Protein AF-A0A2V8MPN5-F1 (afdb_monomer)

Solvent-accessible surface area (backbone atoms only — not comparable to full-atom values): 9795 Å² total; per-residue (Å²): 132,85,78,82,78,69,76,71,71,54,70,40,72,32,24,24,28,22,37,39,42,62,66,44,91,77,50,54,76,68,56,42,52,50,52,50,50,52,50,52,53,50,52,63,68,27,65,47,48,48,51,28,51,75,70,72,29,54,46,84,43,77,69,89,56,40,35,35,42,39,30,62,73,53,79,59,45,43,53,54,34,51,50,50,45,52,50,52,34,69,78,48,79,80,64,48,38,22,24,5,30,22,64,25,52,28,27,64,39,66,45,100,83,70,42,88,41,77,49,48,64,17,57,58,47,6,44,55,37,19,70,78,44,53,67,63,29,37,25,40,32,48,72,47,49,58,58,56,56,70,77,44,95,70,89,80,91,81,93,67,89,87,72,91,90,75,66,70,51,82,52,98,118

Secondary structure (DSSP, 8-state):
----------EEEEEEEEEEETTGGGS-HHHHHHHHHHHHHHHHTSHHHHHHHHHT-EEEEE-SSEEEEEESS-SSHHHHHHHHHHHHHHHS----EEEEEEEEEEEEEE-TTS-EEEESHHHHHHHHHHHT--TT-EEEEHHHHHHHHHHS-----------SS--EEEE--

pLDDT: mean 81.76, std 22.04, range [24.73, 98.25]

Sequence (173 aa):
MPDEQKTQLRLEIAHVLFMDIVGYSKLLIDEQSEALQELNEIVRKTDAVRAAEAAGQLIFLPTGDGMALVFTGSVEEPVDCALQISHKLRAQPSLPVRMGIHSGPVHHVADVNQRENIAGAGINIAQRVMDCGDAGHILLSKRVADSHNTAAGSATCMSSAISKSNTVWWFPW

Foldseek 3Di:
DDDPPPVPFPKAKKKKKWKFFPPLVVDDPVLNVVQVVVQVVQLCPQPLNVVQVVVVQWDWADDSGTIMIIGRPDNCSSVSSLVSSLVVCVVPVPTQMFIFIFIDIKTWDQPPVRDTDIDDPRHVVRVVQRVVDGGSAYEYEPVSVVVVVVVDPDDDDDPDDDDPDDHYDYDHD

Nearest PDB structures (foldseek):
  6aoa-assembly1_A-2  TM=7.863E-01  e=1.572E-07  Blastocladiella emersonii
  5d15-assembly1_B  TM=8.176E-01  e=9.738E-07  Mycobacterium avium subsp. avium 10-9275
  1ab8-assembly1_B  TM=7.101E-01  e=1.302E-07  Rattus norvegicus
  3maa-assembly1_B  TM=7.120E-01  e=1.302E-07  Rattus norvegicus
  1ab8-assembly1_A  TM=6.965E-01  e=6.677E-07  Rattus norvegicus

Radius of gyration: 17.22 Å; Cα contacts (8 Å, |Δi|>4): 289; chains: 1; bounding box: 43×55×40 Å

Mean predicted aligned error: 8.94 Å

Structure (mmCIF, N/CA/C/O backbone):
data_AF-A0A2V8MPN5-F1
#
_entry.id   AF-A0A2V8MPN5-F1
#
loop_
_atom_site.group_PDB
_atom_site.id
_atom_site.type_symbol
_atom_site.label_atom_id
_atom_site.label_alt_id
_atom_site.label_comp_id
_atom_site.label_asym_id
_atom_site.label_entity_id
_atom_site.label_seq_id
_atom_site.pdbx_PDB_ins_code
_atom_site.Cartn_x
_atom_site.Cartn_y
_atom_site.Cartn_z
_atom_site.occupancy
_atom_site.B_iso_or_equiv
_atom_site.auth_seq_id
_atom_site.auth_comp_id
_atom_site.auth_asym_id
_atom_site.auth_atom_id
_atom_site.pdbx_PDB_model_num
ATOM 1 N N . MET A 1 1 ? 23.384 34.966 -19.022 1.00 37.44 1 MET A N 1
ATOM 2 C CA . MET A 1 1 ? 21.959 34.594 -18.944 1.00 37.44 1 MET A CA 1
ATOM 3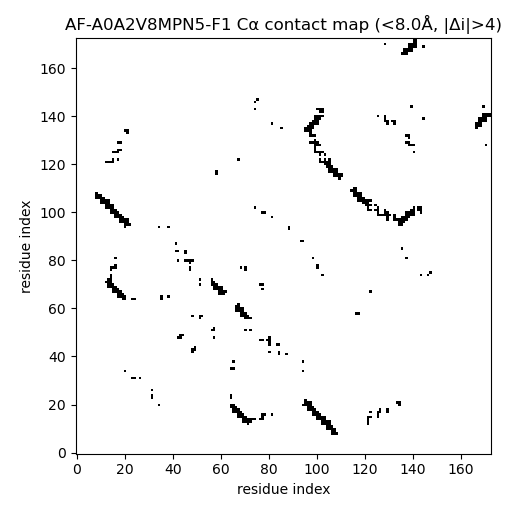 C C . MET A 1 1 ? 21.913 33.224 -18.295 1.00 37.44 1 MET A C 1
ATOM 5 O O . MET A 1 1 ? 22.520 32.332 -18.877 1.00 37.44 1 MET A O 1
ATOM 9 N N . PRO A 1 2 ? 21.373 33.056 -17.078 1.00 42.00 2 PRO A N 1
ATOM 10 C CA . PRO A 1 2 ? 21.281 31.735 -16.486 1.00 42.00 2 PRO A CA 1
ATOM 11 C C . PRO A 1 2 ? 20.130 30.985 -17.151 1.00 42.00 2 PRO A C 1
ATOM 13 O O . PRO A 1 2 ? 19.019 31.496 -17.258 1.00 42.00 2 PRO A O 1
ATOM 16 N N . ASP A 1 3 ? 20.478 29.811 -17.653 1.00 42.94 3 ASP A N 1
ATOM 17 C CA . ASP A 1 3 ? 19.615 28.821 -18.272 1.00 42.94 3 ASP A CA 1
ATOM 18 C C . ASP A 1 3 ? 18.503 28.445 -17.280 1.00 42.94 3 ASP A C 1
ATOM 20 O O . ASP A 1 3 ? 18.780 27.978 -16.171 1.00 42.94 3 ASP A O 1
ATOM 24 N N . GLU A 1 4 ? 17.248 28.709 -17.643 1.00 44.31 4 GLU A N 1
ATOM 25 C CA . GLU A 1 4 ? 16.082 28.205 -16.925 1.00 44.31 4 GLU A CA 1
ATOM 26 C C . GLU A 1 4 ? 16.116 26.677 -17.015 1.00 44.31 4 GLU A C 1
ATOM 28 O O . GLU A 1 4 ? 15.629 26.076 -17.974 1.00 44.31 4 GLU A O 1
ATOM 33 N N . GLN A 1 5 ? 16.709 26.031 -16.012 1.00 43.47 5 GLN A N 1
ATOM 34 C CA . GLN A 1 5 ? 16.566 24.600 -15.794 1.00 43.47 5 GLN A CA 1
ATOM 35 C C . GLN A 1 5 ? 15.092 24.316 -15.492 1.00 43.47 5 GLN A C 1
ATOM 37 O O . GLN A 1 5 ? 14.666 24.226 -14.343 1.00 43.47 5 GLN A O 1
ATOM 42 N N . LYS A 1 6 ? 14.290 24.163 -16.549 1.00 44.06 6 LYS A N 1
ATOM 43 C CA . LYS A 1 6 ? 13.091 23.333 -16.517 1.00 44.06 6 LYS A CA 1
ATOM 44 C C . LYS A 1 6 ? 13.554 21.987 -15.982 1.00 44.06 6 LYS A C 1
ATOM 46 O O . LYS A 1 6 ? 14.175 21.229 -16.725 1.00 44.06 6 LYS A O 1
ATOM 51 N N . THR A 1 7 ? 13.273 21.702 -14.714 1.00 48.78 7 THR A N 1
ATOM 52 C CA . THR A 1 7 ? 13.268 20.338 -14.190 1.00 48.78 7 THR A CA 1
ATOM 53 C C . THR A 1 7 ? 12.410 19.539 -15.159 1.00 48.78 7 THR A C 1
ATOM 55 O O . THR A 1 7 ? 11.188 19.688 -15.182 1.00 48.78 7 THR A O 1
ATOM 58 N N . GLN A 1 8 ? 13.047 18.815 -16.080 1.00 50.66 8 GLN A N 1
ATOM 59 C CA . GLN A 1 8 ? 12.342 17.985 -17.040 1.00 50.66 8 GLN A CA 1
ATOM 60 C C . GLN A 1 8 ? 11.530 17.015 -16.195 1.00 50.66 8 GLN A C 1
ATOM 62 O O . GLN A 1 8 ? 12.107 16.239 -15.438 1.00 50.66 8 GLN A O 1
ATOM 67 N N . LEU A 1 9 ? 10.203 17.131 -16.260 1.00 59.41 9 LEU A N 1
ATOM 68 C CA . LEU A 1 9 ? 9.275 16.221 -15.603 1.00 59.41 9 LEU A CA 1
ATOM 69 C C . LEU A 1 9 ? 9.626 14.813 -16.083 1.00 59.41 9 LEU A C 1
ATOM 71 O O . LEU A 1 9 ? 9.266 14.423 -17.196 1.00 59.41 9 LEU A O 1
ATOM 75 N N . ARG A 1 10 ? 10.405 14.086 -15.282 1.00 66.44 10 ARG A N 1
ATOM 76 C CA . ARG A 1 10 ? 10.839 12.733 -15.600 1.00 66.44 10 ARG A CA 1
ATOM 77 C C . ARG A 1 10 ? 9.646 11.829 -15.343 1.00 66.44 10 ARG A C 1
ATOM 79 O O . ARG A 1 10 ? 9.400 11.414 -14.216 1.00 66.44 10 ARG A O 1
ATOM 86 N N . LEU A 1 11 ? 8.839 11.671 -16.388 1.00 76.19 11 LEU A N 1
ATOM 87 C CA . LEU A 1 11 ? 7.665 10.815 -16.398 1.00 76.19 11 LEU A CA 1
ATOM 88 C C . LEU A 1 11 ? 8.123 9.362 -16.454 1.00 76.19 11 LEU A C 1
ATOM 90 O O . LEU A 1 11 ? 8.753 8.945 -17.424 1.00 76.19 11 LEU A O 1
ATOM 94 N N . GLU A 1 12 ? 7.771 8.600 -15.431 1.00 88.88 12 GLU A N 1
ATOM 95 C CA . GLU A 1 12 ? 8.074 7.178 -15.320 1.00 88.88 12 GLU A CA 1
ATOM 96 C C . GLU A 1 12 ? 6.797 6.404 -15.004 1.00 88.88 12 GLU A C 1
ATOM 98 O O . GLU A 1 12 ? 5.814 6.961 -14.514 1.00 88.88 12 GLU A O 1
ATOM 103 N N . ILE A 1 13 ? 6.772 5.114 -15.330 1.00 92.81 13 ILE A N 1
ATOM 104 C CA . ILE A 1 13 ? 5.706 4.232 -14.858 1.00 92.81 13 ILE A CA 1
ATOM 105 C C . ILE A 1 13 ? 6.132 3.704 -13.496 1.00 92.81 13 ILE A C 1
ATOM 107 O O . ILE A 1 13 ? 7.213 3.140 -13.378 1.00 92.81 13 ILE A O 1
ATOM 111 N N . ALA A 1 14 ? 5.267 3.861 -12.500 1.00 94.94 14 ALA A N 1
ATOM 112 C CA . ALA A 1 14 ? 5.448 3.258 -11.188 1.00 94.94 14 ALA A CA 1
ATOM 113 C C . ALA A 1 14 ? 4.227 2.422 -10.806 1.00 94.94 14 ALA A C 1
ATOM 115 O O . ALA A 1 14 ? 3.130 2.576 -11.364 1.00 94.94 14 ALA A O 1
ATOM 116 N N . HIS A 1 15 ? 4.434 1.547 -9.832 1.00 96.62 15 HIS A N 1
ATOM 117 C CA . HIS A 1 15 ? 3.454 0.607 -9.325 1.00 96.62 15 HIS A CA 1
ATOM 118 C C . HIS A 1 15 ? 3.098 1.013 -7.896 1.00 96.62 15 HIS A C 1
ATOM 120 O O . HIS A 1 15 ? 3.927 0.983 -6.993 1.00 96.62 15 HIS A O 1
ATOM 126 N N . VAL A 1 16 ? 1.869 1.481 -7.708 1.00 97.31 16 VAL A N 1
ATOM 127 C CA . VAL A 1 16 ? 1.428 2.121 -6.471 1.00 97.31 16 VAL A CA 1
ATOM 128 C C . VAL A 1 16 ? 0.496 1.180 -5.725 1.00 97.31 16 VAL A C 1
ATOM 130 O O . VAL A 1 16 ? -0.540 0.791 -6.266 1.00 97.31 16 VAL A O 1
ATOM 133 N N . LEU A 1 17 ? 0.845 0.862 -4.480 1.00 98.25 17 LEU A N 1
ATOM 134 C CA . LEU A 1 17 ? -0.057 0.288 -3.486 1.00 98.25 17 LEU A CA 1
ATOM 135 C C . LEU A 1 17 ? -0.497 1.408 -2.544 1.00 98.25 17 LEU A C 1
ATOM 137 O O . LEU A 1 17 ? 0.314 1.954 -1.803 1.00 98.25 17 LEU A O 1
ATOM 141 N N . PHE A 1 18 ? -1.778 1.748 -2.570 1.00 98.00 18 PHE A N 1
ATOM 142 C CA . PHE A 1 18 ? -2.386 2.711 -1.662 1.00 98.00 18 PHE A CA 1
ATOM 143 C C . PHE A 1 18 ? -3.149 1.968 -0.568 1.00 98.00 18 PHE A C 1
ATOM 145 O O . PHE A 1 18 ? -3.861 1.008 -0.871 1.00 98.00 18 PHE A O 1
ATOM 152 N N . MET A 1 19 ? -3.019 2.397 0.686 1.00 97.44 19 MET A N 1
ATOM 153 C CA . MET A 1 19 ? -3.722 1.787 1.813 1.00 97.44 19 MET A CA 1
ATOM 154 C C . MET A 1 19 ? -4.153 2.817 2.854 1.00 97.44 19 MET A C 1
ATOM 156 O O . MET A 1 19 ? -3.423 3.775 3.108 1.00 97.44 19 MET A O 1
ATOM 160 N N . ASP A 1 20 ? -5.301 2.579 3.484 1.00 96.00 20 ASP A N 1
ATOM 161 C CA . ASP A 1 20 ? -5.772 3.335 4.648 1.00 96.00 20 ASP A CA 1
ATOM 162 C C . ASP A 1 20 ? -6.388 2.422 5.715 1.00 96.00 20 ASP A C 1
ATOM 164 O O . ASP A 1 20 ? -6.686 1.244 5.469 1.00 96.00 20 ASP A O 1
ATOM 168 N N . ILE A 1 21 ? -6.559 2.983 6.912 1.00 96.94 21 ILE A N 1
ATOM 169 C CA . ILE A 1 21 ? -7.289 2.362 8.013 1.00 96.94 21 ILE A CA 1
ATOM 170 C C . ILE A 1 21 ? -8.755 2.814 7.955 1.00 96.94 21 ILE A C 1
ATOM 172 O O . ILE A 1 21 ? -9.095 3.977 8.185 1.00 96.94 21 ILE A O 1
ATOM 176 N N . VAL A 1 22 ? -9.666 1.869 7.733 1.00 95.50 22 VAL A N 1
ATOM 177 C CA . VAL A 1 22 ? -11.102 2.147 7.673 1.00 95.50 22 VAL A CA 1
ATOM 178 C C . VAL A 1 22 ? -11.614 2.602 9.037 1.00 95.50 22 VAL A C 1
ATOM 180 O O . VAL A 1 22 ? -11.504 1.901 10.039 1.00 95.50 22 VAL A O 1
ATOM 183 N N . GLY A 1 23 ? -12.250 3.774 9.065 1.00 94.19 23 GLY A N 1
ATOM 184 C CA . GLY A 1 23 ? -12.810 4.340 10.293 1.00 94.19 23 GLY A CA 1
ATOM 185 C C . GLY A 1 23 ? -11.782 5.015 11.203 1.00 94.19 23 GLY A C 1
ATOM 186 O O . GLY A 1 23 ? -12.146 5.365 12.323 1.00 94.19 23 GLY A O 1
ATOM 187 N N . TYR A 1 24 ? -10.558 5.255 10.720 1.00 94.38 24 TYR A N 1
ATOM 188 C CA . TYR A 1 24 ? -9.478 5.919 11.456 1.00 94.38 24 TYR A CA 1
ATOM 189 C C . TYR A 1 24 ? -9.915 7.195 12.189 1.00 94.38 24 TYR A C 1
ATOM 191 O O . TYR A 1 24 ? -9.662 7.361 13.377 1.00 94.38 24 TYR A O 1
ATOM 199 N N . SER A 1 25 ? -10.661 8.072 11.513 1.00 92.94 25 SER A N 1
ATOM 200 C CA . SER A 1 25 ? -11.121 9.352 12.073 1.00 92.94 25 SER A CA 1
ATOM 201 C C . SER A 1 25 ? -12.111 9.231 13.240 1.00 92.94 25 SER A C 1
ATOM 203 O O . SER A 1 25 ? -12.415 10.236 13.880 1.00 92.94 25 SER A O 1
ATOM 205 N N . LYS A 1 26 ? -12.636 8.030 13.515 1.00 94.56 26 LYS A N 1
ATOM 206 C CA . LYS A 1 26 ? -13.535 7.755 14.648 1.00 94.56 26 LYS A CA 1
ATOM 207 C C . LYS A 1 26 ? -12.789 7.323 15.913 1.00 94.56 26 LYS A C 1
ATOM 209 O O . LYS A 1 26 ? -13.415 7.271 16.967 1.00 94.56 26 LYS A O 1
ATOM 214 N N . LEU A 1 27 ? -11.505 6.985 15.795 1.00 92.94 27 LEU A N 1
ATOM 215 C CA . LEU A 1 27 ? -10.647 6.585 16.907 1.00 92.94 27 LEU A CA 1
ATOM 216 C C . LEU A 1 27 ? -10.229 7.803 17.738 1.00 92.94 27 LEU A C 1
ATOM 218 O O . LEU A 1 27 ? -10.165 8.929 17.227 1.00 92.94 27 LEU A O 1
ATOM 222 N N . LEU A 1 28 ? -9.907 7.573 19.009 1.00 95.75 28 LEU A N 1
ATOM 223 C CA . LEU A 1 28 ? -9.258 8.565 19.865 1.00 95.75 28 LEU A CA 1
ATOM 224 C C . LEU A 1 28 ? -7.829 8.866 19.373 1.00 95.75 28 LEU A C 1
ATOM 226 O O . LEU A 1 28 ? -7.273 8.148 18.551 1.00 95.75 28 LEU A O 1
ATOM 230 N N . ILE A 1 29 ? -7.225 9.965 19.832 1.00 93.25 29 ILE A N 1
ATOM 231 C CA . ILE A 1 29 ? -5.920 10.440 19.321 1.00 93.25 29 ILE A CA 1
ATOM 232 C C . ILE A 1 29 ? -4.781 9.450 19.629 1.00 93.25 29 ILE A C 1
ATOM 234 O O . ILE A 1 29 ? -3.878 9.250 18.813 1.00 93.25 29 ILE A O 1
ATOM 238 N N . ASP A 1 30 ? -4.813 8.846 20.811 1.00 94.06 30 ASP A N 1
ATOM 239 C CA . ASP A 1 30 ? -3.904 7.780 21.227 1.00 94.06 30 ASP A CA 1
ATOM 240 C C . ASP A 1 30 ? -4.107 6.522 20.376 1.00 94.06 30 ASP A C 1
ATOM 242 O O . ASP A 1 30 ? -3.148 6.036 19.780 1.00 94.06 30 ASP A O 1
ATOM 246 N N . GLU A 1 31 ? -5.355 6.085 20.197 1.00 94.94 31 GLU A N 1
ATOM 247 C CA . GLU A 1 31 ? -5.703 4.942 19.339 1.00 94.94 31 GLU A CA 1
ATOM 248 C C . GLU A 1 31 ? -5.294 5.162 17.870 1.00 94.94 31 GLU A C 1
ATOM 250 O O . GLU A 1 31 ? -4.791 4.254 17.213 1.00 94.94 31 GLU A O 1
ATOM 255 N N . GLN A 1 32 ? -5.465 6.379 17.346 1.00 95.12 32 GLN A N 1
ATOM 256 C CA . GLN A 1 32 ? -5.005 6.779 16.012 1.00 95.12 32 GLN A CA 1
ATOM 257 C C . GLN A 1 32 ? -3.485 6.622 15.873 1.00 95.12 32 GLN A C 1
ATOM 259 O O . GLN A 1 32 ? -2.989 6.074 14.886 1.00 95.12 32 GLN A O 1
ATOM 264 N N . SER A 1 33 ? -2.741 7.074 16.884 1.00 94.06 33 SER A N 1
ATOM 265 C CA . SER A 1 33 ? -1.277 7.001 16.896 1.00 94.06 33 SER A CA 1
ATOM 266 C C . SER A 1 33 ? -0.789 5.552 16.948 1.00 94.06 33 SER A C 1
ATOM 268 O O . SER A 1 33 ? 0.108 5.176 16.190 1.00 94.06 33 SER A O 1
ATOM 270 N N . GLU A 1 34 ? -1.410 4.729 17.794 1.00 95.56 34 GLU A N 1
ATOM 271 C CA . GLU A 1 34 ? -1.120 3.297 17.906 1.00 95.56 34 GLU A CA 1
ATOM 272 C C . GLU A 1 34 ? -1.434 2.552 16.603 1.00 95.56 34 GLU A C 1
ATOM 274 O O . GLU A 1 34 ? -0.602 1.786 16.114 1.00 95.56 34 GLU A O 1
ATOM 279 N N . ALA A 1 35 ? -2.584 2.835 15.987 1.00 95.69 35 ALA A N 1
ATOM 280 C CA . ALA A 1 35 ? -3.001 2.191 14.747 1.00 95.69 35 ALA A CA 1
ATOM 281 C C . ALA A 1 35 ? -2.048 2.496 13.578 1.00 95.69 35 ALA A C 1
ATOM 283 O O . ALA A 1 35 ? -1.673 1.594 12.823 1.00 95.69 35 ALA A O 1
ATOM 284 N N . LEU A 1 36 ? -1.595 3.749 13.442 1.00 95.50 36 LEU A N 1
ATOM 285 C CA . LEU A 1 36 ? -0.580 4.110 12.448 1.00 95.50 36 LEU A CA 1
ATOM 286 C C . LEU A 1 36 ? 0.772 3.463 12.736 1.00 95.50 36 LEU A C 1
ATOM 288 O O . LEU A 1 36 ? 1.459 3.039 11.803 1.00 95.50 36 LEU A O 1
ATOM 292 N N . GLN A 1 37 ? 1.189 3.408 14.003 1.00 95.62 37 GLN A N 1
ATOM 293 C CA . GLN A 1 37 ? 2.446 2.766 14.371 1.00 95.62 37 GLN A CA 1
ATOM 294 C C . GLN A 1 37 ? 2.417 1.279 14.005 1.00 95.62 37 GLN A C 1
ATOM 296 O O . GLN A 1 37 ? 3.348 0.789 13.364 1.00 95.62 37 GLN A O 1
ATOM 301 N N . GLU A 1 38 ? 1.332 0.583 14.338 1.00 96.31 38 GLU A N 1
ATOM 302 C CA . GLU A 1 38 ? 1.158 -0.821 13.989 1.00 96.31 38 GLU A CA 1
ATOM 303 C C . GLU A 1 38 ? 1.141 -1.031 12.467 1.00 96.31 38 GLU A C 1
ATOM 305 O O . GLU A 1 38 ? 1.848 -1.909 11.965 1.00 96.31 38 GLU A O 1
ATOM 310 N N . LEU A 1 39 ? 0.416 -0.196 11.710 1.00 96.62 39 LEU A N 1
ATOM 311 C CA . LEU A 1 39 ? 0.408 -0.274 10.247 1.00 96.62 39 LEU A CA 1
ATOM 312 C C . LEU A 1 39 ? 1.821 -0.108 9.668 1.00 96.62 39 LEU A C 1
ATOM 314 O O . LEU A 1 39 ? 2.257 -0.923 8.853 1.00 96.62 39 LEU A O 1
ATOM 318 N N . ASN A 1 40 ? 2.560 0.907 10.123 1.00 96.25 40 ASN A N 1
ATOM 319 C CA . ASN A 1 40 ? 3.940 1.152 9.703 1.00 96.25 40 ASN A CA 1
ATOM 320 C C . ASN A 1 40 ? 4.848 -0.048 9.998 1.00 96.25 40 ASN A C 1
ATOM 322 O O . ASN A 1 40 ? 5.671 -0.430 9.163 1.00 96.25 40 ASN A O 1
ATOM 326 N N . GLU A 1 41 ? 4.703 -0.663 11.172 1.00 96.25 41 GLU A N 1
ATOM 327 C CA . GLU A 1 41 ? 5.470 -1.849 11.537 1.00 96.25 41 GLU A CA 1
ATOM 328 C C . GLU A 1 41 ? 5.147 -3.055 10.656 1.00 96.25 41 GLU A C 1
ATOM 330 O O . GLU A 1 41 ? 6.064 -3.774 10.252 1.00 96.25 41 GLU A O 1
ATOM 335 N N . ILE A 1 42 ? 3.867 -3.294 10.360 1.00 96.75 42 ILE A N 1
ATOM 336 C CA . ILE A 1 42 ? 3.438 -4.391 9.485 1.00 96.75 42 ILE A CA 1
ATOM 337 C C . ILE A 1 42 ? 4.026 -4.199 8.087 1.00 96.75 42 ILE A C 1
ATOM 339 O O . ILE A 1 42 ? 4.645 -5.122 7.557 1.00 96.75 42 ILE A O 1
ATOM 343 N N . VAL A 1 43 ? 3.895 -2.996 7.522 1.00 97.19 43 VAL A N 1
ATOM 344 C CA . VAL A 1 43 ? 4.391 -2.659 6.181 1.00 97.19 43 VAL A CA 1
ATOM 345 C C . VAL A 1 43 ? 5.907 -2.850 6.084 1.00 97.19 43 VAL A C 1
ATOM 347 O O . VAL A 1 43 ? 6.387 -3.552 5.191 1.00 97.19 43 VAL A O 1
ATOM 350 N N . ARG A 1 44 ? 6.671 -2.303 7.040 1.00 96.62 44 ARG A N 1
ATOM 351 C CA . ARG A 1 44 ? 8.145 -2.400 7.062 1.00 96.62 44 ARG A CA 1
ATOM 352 C C . ARG A 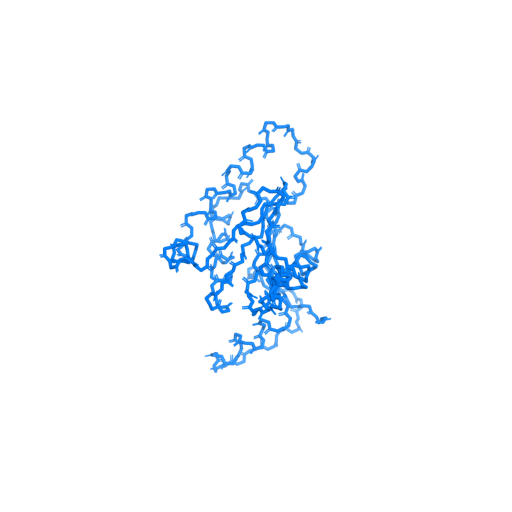1 44 ? 8.674 -3.823 7.231 1.00 96.62 44 ARG A C 1
ATOM 354 O O . ARG A 1 44 ? 9.815 -4.097 6.868 1.00 96.62 44 ARG A O 1
ATOM 361 N N . LYS A 1 45 ? 7.875 -4.727 7.802 1.00 96.50 45 LYS A N 1
ATOM 362 C CA . LYS A 1 45 ? 8.246 -6.138 7.986 1.00 96.50 45 LYS A CA 1
ATOM 363 C C . LYS A 1 45 ? 7.993 -6.991 6.737 1.00 96.50 45 LYS A C 1
ATOM 365 O O . LYS A 1 45 ? 8.391 -8.151 6.745 1.00 96.50 45 LYS A O 1
ATOM 370 N N . THR A 1 46 ? 7.365 -6.453 5.687 1.00 97.50 46 THR A N 1
ATOM 371 C CA . THR A 1 46 ? 7.172 -7.196 4.432 1.00 97.50 46 THR A CA 1
ATOM 372 C C . THR A 1 46 ? 8.479 -7.337 3.653 1.00 97.50 46 THR A C 1
ATOM 374 O O . THR A 1 46 ? 9.294 -6.414 3.593 1.00 97.50 46 THR A O 1
ATOM 377 N N . ASP A 1 47 ? 8.674 -8.489 3.016 1.00 96.81 47 ASP A N 1
ATOM 378 C CA . ASP A 1 47 ? 9.870 -8.758 2.215 1.00 96.81 47 ASP A CA 1
ATOM 379 C C . ASP A 1 47 ? 9.921 -7.875 0.964 1.00 96.81 47 ASP A C 1
ATOM 381 O O . ASP A 1 47 ? 10.996 -7.407 0.598 1.00 96.81 47 ASP A O 1
ATOM 385 N N . ALA A 1 48 ? 8.761 -7.578 0.363 1.00 95.06 48 ALA A N 1
ATOM 386 C CA . ALA A 1 48 ? 8.657 -6.685 -0.791 1.00 95.06 48 ALA A CA 1
ATOM 387 C C . ALA A 1 48 ? 9.163 -5.271 -0.461 1.00 95.06 48 ALA A C 1
ATOM 389 O O . ALA A 1 48 ? 9.966 -4.711 -1.205 1.00 95.06 48 ALA A O 1
ATOM 390 N N . VAL A 1 49 ? 8.764 -4.716 0.692 1.00 96.88 49 VAL A N 1
ATOM 391 C CA . VAL A 1 49 ? 9.251 -3.405 1.149 1.00 96.88 49 VAL A CA 1
ATOM 392 C C . VAL A 1 49 ? 10.746 -3.448 1.426 1.00 96.88 49 VAL A C 1
ATOM 394 O O . VAL A 1 49 ? 11.478 -2.599 0.928 1.00 96.88 49 VAL A O 1
ATOM 397 N N . ARG A 1 50 ? 11.228 -4.455 2.161 1.00 97.62 50 ARG A N 1
ATOM 398 C CA . ARG A 1 50 ? 12.654 -4.563 2.499 1.00 97.62 50 ARG A CA 1
ATOM 399 C C . ARG A 1 50 ? 13.541 -4.697 1.262 1.00 97.62 50 ARG A C 1
ATOM 401 O O . ARG A 1 50 ? 14.613 -4.094 1.222 1.00 97.62 50 ARG A O 1
ATOM 408 N N . ALA A 1 51 ? 13.113 -5.482 0.274 1.00 96.62 51 ALA A N 1
ATOM 409 C CA . ALA A 1 51 ? 13.835 -5.656 -0.981 1.00 96.62 51 ALA A CA 1
ATOM 410 C C . ALA A 1 51 ? 13.867 -4.353 -1.793 1.00 96.62 51 ALA A C 1
ATOM 412 O O . ALA A 1 51 ? 14.944 -3.916 -2.199 1.00 96.62 51 ALA A O 1
ATOM 413 N N . ALA A 1 52 ? 12.715 -3.698 -1.961 1.00 96.12 52 ALA A N 1
ATOM 414 C CA . ALA A 1 52 ? 12.618 -2.461 -2.725 1.00 96.12 52 ALA A CA 1
ATOM 415 C C . ALA A 1 52 ? 13.334 -1.280 -2.036 1.00 96.12 52 ALA A C 1
ATOM 417 O O . ALA A 1 52 ? 14.004 -0.501 -2.712 1.00 96.12 52 ALA A O 1
ATOM 418 N N . GLU A 1 53 ? 13.289 -1.171 -0.698 1.00 95.31 53 GLU A N 1
ATOM 419 C CA . GLU A 1 53 ? 14.100 -0.201 0.061 1.00 95.31 53 GLU A CA 1
ATOM 420 C C . GLU A 1 53 ? 15.601 -0.446 -0.161 1.00 95.31 53 GLU A C 1
ATOM 422 O O . GLU A 1 53 ? 16.338 0.495 -0.455 1.00 95.31 53 GLU A O 1
ATOM 427 N N . ALA A 1 54 ? 16.063 -1.700 -0.072 1.00 96.00 54 ALA A N 1
ATOM 428 C CA . ALA A 1 54 ? 17.473 -2.043 -0.276 1.00 96.00 54 ALA A CA 1
ATOM 429 C C . ALA A 1 54 ? 17.961 -1.757 -1.707 1.00 96.00 54 ALA A C 1
ATOM 431 O O . ALA A 1 54 ? 19.135 -1.437 -1.902 1.00 96.00 54 ALA A O 1
ATOM 432 N N . ALA A 1 55 ? 17.068 -1.847 -2.694 1.00 95.19 55 ALA A N 1
ATOM 433 C CA . ALA A 1 55 ? 17.346 -1.512 -4.087 1.00 95.19 55 ALA A CA 1
ATOM 434 C C . ALA A 1 55 ? 17.208 -0.009 -4.404 1.00 95.19 55 ALA A C 1
ATOM 436 O O . ALA A 1 55 ? 17.554 0.411 -5.507 1.00 95.19 55 ALA A O 1
ATOM 437 N N . GLY A 1 56 ? 16.710 0.811 -3.469 1.00 93.69 56 GLY A N 1
ATOM 438 C CA . GLY A 1 56 ? 16.402 2.223 -3.720 1.00 93.69 56 GLY A CA 1
ATOM 439 C C . GLY A 1 56 ? 15.224 2.430 -4.681 1.00 93.69 56 GLY A C 1
ATOM 440 O O . GLY A 1 56 ? 15.169 3.441 -5.375 1.00 93.69 56 GLY A O 1
ATOM 441 N N . GLN A 1 57 ? 14.301 1.465 -4.745 1.00 94.31 57 GLN A N 1
ATOM 442 C CA . GLN A 1 57 ? 13.169 1.420 -5.681 1.00 94.31 57 GLN A CA 1
ATOM 443 C C . GLN A 1 57 ? 11.808 1.597 -4.990 1.00 94.31 57 GLN A C 1
ATOM 445 O O . GLN A 1 57 ? 10.771 1.244 -5.554 1.00 94.31 57 GLN A O 1
ATOM 450 N N . LEU A 1 58 ? 11.798 2.134 -3.765 1.00 95.19 58 LEU A N 1
ATOM 451 C CA . LEU A 1 58 ? 10.585 2.371 -2.987 1.00 95.19 58 LEU A CA 1
ATOM 452 C C . LEU A 1 58 ? 10.532 3.790 -2.430 1.00 95.19 58 LEU A C 1
ATOM 454 O O . LEU A 1 58 ? 11.484 4.262 -1.810 1.00 95.19 58 LEU A O 1
ATOM 458 N N . ILE A 1 59 ? 9.372 4.428 -2.580 1.00 93.75 59 ILE A N 1
ATOM 459 C CA . ILE A 1 59 ? 9.061 5.721 -1.968 1.00 93.75 59 ILE A CA 1
ATOM 460 C C . ILE A 1 59 ? 7.783 5.600 -1.134 1.00 93.75 59 ILE A C 1
ATOM 462 O O . ILE A 1 59 ? 6.775 5.055 -1.588 1.00 93.75 59 ILE A O 1
ATOM 466 N N . PHE A 1 60 ? 7.830 6.133 0.090 1.00 94.31 60 PHE A N 1
ATOM 467 C CA . PHE A 1 60 ? 6.697 6.192 1.014 1.00 94.31 60 PHE A CA 1
ATOM 468 C C . PHE A 1 60 ? 6.020 7.559 0.946 1.00 94.31 60 PHE A C 1
ATOM 470 O O . PHE A 1 60 ? 6.674 8.585 1.135 1.00 94.31 60 PHE A O 1
ATOM 477 N N . LEU A 1 61 ? 4.702 7.567 0.752 1.00 93.56 61 LEU A N 1
ATOM 478 C CA . LEU A 1 61 ? 3.871 8.769 0.727 1.00 93.56 61 LEU A CA 1
ATOM 479 C C . LEU A 1 61 ? 2.808 8.688 1.835 1.00 93.56 61 LEU A C 1
ATOM 481 O O . LEU A 1 61 ? 1.796 8.017 1.645 1.00 93.56 61 LEU A O 1
ATOM 485 N N . PRO A 1 62 ? 3.001 9.321 3.004 1.00 92.62 62 PRO A N 1
ATOM 486 C CA . PRO A 1 62 ? 2.013 9.283 4.084 1.00 92.62 62 PRO A CA 1
ATOM 487 C C . PRO A 1 62 ? 0.755 10.093 3.730 1.00 92.62 62 PRO A C 1
ATOM 489 O O . PRO A 1 62 ? 0.860 11.182 3.167 1.00 92.62 62 PRO A O 1
ATOM 492 N N . THR A 1 63 ? -0.431 9.587 4.092 1.00 88.50 63 THR A N 1
ATOM 493 C CA . THR A 1 63 ? -1.734 10.207 3.745 1.00 88.50 63 THR A CA 1
ATOM 494 C C . THR A 1 63 ? -2.555 10.638 4.964 1.00 88.50 63 THR A C 1
ATOM 496 O O . THR A 1 63 ? -3.655 11.158 4.815 1.00 88.50 63 THR A O 1
ATOM 499 N N . GLY A 1 64 ? -1.993 10.496 6.170 1.00 89.38 64 GLY A N 1
ATOM 500 C CA . GLY A 1 64 ? -2.603 10.889 7.445 1.00 89.38 64 GLY A CA 1
ATOM 501 C C . GLY A 1 64 ? -3.215 9.712 8.201 1.00 89.38 64 GLY A C 1
ATOM 502 O O . GLY A 1 64 ? -2.909 9.531 9.369 1.00 89.38 64 GLY A O 1
ATOM 503 N N . ASP A 1 65 ? -4.009 8.888 7.527 1.00 92.31 65 ASP A N 1
ATOM 504 C CA . ASP A 1 65 ? -4.677 7.679 8.041 1.00 92.31 65 ASP A CA 1
ATOM 505 C C . ASP A 1 65 ? -4.134 6.377 7.419 1.00 92.31 65 ASP A C 1
ATOM 507 O O . ASP A 1 65 ? -4.671 5.284 7.616 1.00 92.31 65 ASP A O 1
ATOM 511 N N . GLY A 1 66 ? -3.057 6.505 6.649 1.00 95.50 66 GLY A N 1
ATOM 512 C CA . GLY A 1 66 ? -2.480 5.443 5.848 1.00 95.50 66 GLY A CA 1
ATOM 513 C C . GLY A 1 66 ? -1.248 5.911 5.084 1.00 95.50 66 GLY A C 1
ATOM 514 O O . GLY A 1 66 ? -0.542 6.843 5.495 1.00 95.50 66 GLY A O 1
ATOM 515 N N . MET A 1 67 ? -0.976 5.242 3.966 1.00 96.94 67 MET A N 1
ATOM 516 C CA . MET A 1 67 ? 0.160 5.553 3.104 1.00 96.94 67 MET A CA 1
ATOM 517 C C . MET A 1 67 ? -0.023 5.022 1.681 1.00 96.94 67 MET A C 1
ATOM 519 O O . MET A 1 67 ? -0.731 4.045 1.438 1.00 96.94 67 MET A O 1
ATOM 523 N N . ALA A 1 68 ? 0.704 5.619 0.744 1.00 97.25 68 ALA A N 1
ATOM 524 C CA . ALA A 1 68 ? 0.993 5.030 -0.551 1.00 97.25 68 ALA A CA 1
ATOM 525 C C . ALA A 1 68 ? 2.445 4.535 -0.587 1.00 97.25 68 ALA A C 1
ATOM 527 O O . ALA A 1 68 ? 3.367 5.229 -0.155 1.00 97.25 68 ALA A O 1
ATOM 528 N N . LEU A 1 69 ? 2.638 3.343 -1.137 1.00 97.44 69 LEU A N 1
ATOM 529 C CA . LEU A 1 69 ? 3.928 2.751 -1.450 1.00 97.44 69 LEU A CA 1
ATOM 530 C C . LEU A 1 69 ? 4.106 2.797 -2.962 1.00 97.44 69 LEU A C 1
ATOM 532 O O . LEU A 1 69 ? 3.308 2.216 -3.699 1.00 97.44 69 LEU A O 1
ATOM 536 N N . VAL A 1 70 ? 5.125 3.516 -3.419 1.00 96.62 70 VAL A N 1
ATOM 537 C CA . VAL A 1 70 ? 5.420 3.690 -4.841 1.00 96.62 70 VAL A CA 1
ATOM 538 C C . VAL A 1 70 ? 6.650 2.864 -5.183 1.00 96.62 70 VAL A C 1
ATOM 540 O O . VAL A 1 70 ? 7.767 3.240 -4.833 1.00 96.62 70 VAL A O 1
ATOM 543 N N . PHE A 1 71 ? 6.424 1.745 -5.862 1.00 96.25 71 PHE A N 1
ATOM 544 C CA . PHE A 1 71 ? 7.462 0.852 -6.356 1.00 96.25 71 PHE A CA 1
ATOM 545 C C . PHE A 1 71 ? 7.869 1.266 -7.771 1.00 96.25 71 PHE A C 1
ATOM 547 O O . PHE A 1 71 ? 7.016 1.442 -8.647 1.00 96.25 71 PHE A O 1
ATOM 554 N N . THR A 1 72 ? 9.170 1.416 -8.004 1.00 93.38 72 THR A N 1
ATOM 555 C CA . THR A 1 72 ? 9.748 1.689 -9.333 1.00 93.38 72 THR A CA 1
ATOM 556 C C . THR A 1 72 ? 10.425 0.459 -9.944 1.00 93.38 72 THR A C 1
ATOM 558 O O . THR A 1 72 ? 11.031 0.556 -11.011 1.00 93.38 72 THR A 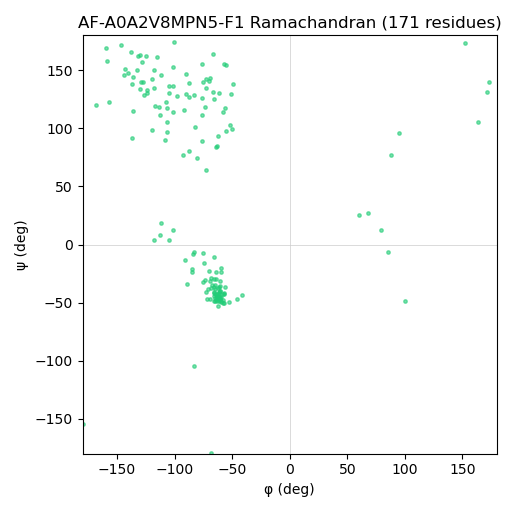O 1
ATOM 561 N N . GLY A 1 73 ? 10.334 -0.691 -9.266 1.00 90.88 73 GLY A N 1
ATOM 562 C CA . GLY A 1 73 ? 10.810 -1.986 -9.732 1.00 90.88 73 GLY A CA 1
ATOM 563 C C . GLY A 1 73 ? 9.801 -2.671 -10.650 1.00 90.88 73 GLY A C 1
ATOM 564 O O . GLY A 1 73 ? 9.691 -2.323 -11.825 1.00 90.88 73 GLY A O 1
ATOM 565 N N . SER A 1 74 ? 9.096 -3.677 -10.133 1.00 90.94 74 SER A N 1
ATOM 566 C CA . SER A 1 74 ? 8.190 -4.524 -10.921 1.00 90.94 74 SER A CA 1
ATOM 567 C C . SER A 1 74 ? 6.723 -4.378 -10.507 1.00 90.94 74 SER A C 1
ATOM 569 O O . SER A 1 74 ? 6.388 -3.891 -9.427 1.00 90.94 74 SER A O 1
ATOM 571 N N . VAL A 1 75 ? 5.821 -4.795 -11.400 1.00 90.94 75 VAL A N 1
ATOM 572 C CA . VAL A 1 75 ? 4.369 -4.708 -11.180 1.00 90.94 75 VAL A CA 1
ATOM 573 C C . VAL A 1 75 ? 3.875 -5.682 -10.109 1.00 90.94 75 VAL A C 1
ATOM 575 O O . VAL A 1 75 ? 2.835 -5.441 -9.498 1.00 90.94 75 VAL A O 1
ATOM 578 N N . GLU A 1 76 ? 4.634 -6.746 -9.855 1.00 91.81 76 GLU A N 1
ATOM 579 C CA . GLU A 1 76 ? 4.336 -7.779 -8.869 1.00 91.81 76 GLU A CA 1
ATOM 580 C C . GLU A 1 76 ? 4.587 -7.318 -7.425 1.00 91.81 76 GLU A C 1
ATOM 582 O O . GLU A 1 76 ? 3.837 -7.695 -6.524 1.00 91.81 76 GLU A O 1
ATOM 587 N N . GLU A 1 77 ? 5.577 -6.448 -7.200 1.00 94.62 77 GLU A N 1
ATOM 588 C CA . GLU A 1 77 ? 5.990 -5.984 -5.867 1.00 94.62 77 GLU A CA 1
ATOM 589 C C . GLU A 1 77 ? 4.842 -5.422 -4.999 1.00 94.62 77 GLU A C 1
ATOM 591 O O . GLU A 1 77 ? 4.695 -5.867 -3.853 1.00 94.62 77 GLU A O 1
ATOM 596 N N . PRO A 1 78 ? 3.981 -4.498 -5.482 1.00 96.62 78 PRO A N 1
ATOM 597 C CA . PRO A 1 78 ? 2.856 -4.016 -4.680 1.00 96.62 78 PRO A CA 1
ATOM 598 C C . PRO A 1 78 ? 1.814 -5.101 -4.390 1.00 96.62 78 PRO A C 1
ATOM 600 O O . PRO A 1 78 ? 1.156 -5.042 -3.351 1.00 96.62 78 PRO A O 1
ATOM 603 N N . VAL A 1 79 ? 1.645 -6.090 -5.274 1.00 95.00 79 VAL A N 1
ATOM 604 C CA . VAL A 1 79 ? 0.696 -7.191 -5.055 1.00 95.00 79 VAL A CA 1
ATOM 605 C C . VAL A 1 79 ? 1.211 -8.125 -3.970 1.00 95.00 79 VAL A C 1
ATOM 607 O O . VAL A 1 79 ? 0.476 -8.424 -3.027 1.00 95.00 79 VAL A O 1
ATOM 610 N N . ASP A 1 80 ? 2.483 -8.510 -4.036 1.00 94.62 80 ASP A N 1
ATOM 611 C CA . ASP A 1 80 ? 3.116 -9.329 -3.004 1.00 94.62 80 ASP A CA 1
ATOM 612 C C . ASP A 1 80 ? 3.117 -8.617 -1.648 1.00 94.62 80 ASP A C 1
ATOM 614 O O . ASP A 1 80 ? 2.784 -9.223 -0.625 1.00 94.62 80 ASP A O 1
ATOM 618 N N . CYS A 1 81 ? 3.408 -7.313 -1.633 1.00 97.31 81 CYS A N 1
ATOM 619 C CA . CYS A 1 81 ? 3.325 -6.492 -0.429 1.00 97.31 81 CYS A CA 1
ATOM 620 C C . CYS A 1 81 ? 1.908 -6.518 0.175 1.00 97.31 81 CYS A C 1
ATOM 622 O O . CYS A 1 81 ? 1.743 -6.841 1.355 1.00 97.31 81 CYS A O 1
ATOM 624 N N . ALA A 1 82 ? 0.874 -6.264 -0.635 1.00 97.00 82 ALA A N 1
ATOM 625 C CA . ALA A 1 82 ? -0.516 -6.270 -0.181 1.00 97.00 82 ALA A CA 1
ATOM 626 C C . ALA A 1 82 ? -0.950 -7.638 0.368 1.00 97.00 82 ALA A C 1
ATOM 628 O O . ALA A 1 82 ? -1.635 -7.719 1.393 1.00 97.00 82 ALA A O 1
ATOM 629 N N . LEU A 1 83 ? -0.526 -8.731 -0.273 1.00 95.31 83 LEU A N 1
ATOM 630 C CA . LEU A 1 83 ? -0.815 -10.089 0.184 1.00 95.31 83 LEU A CA 1
ATOM 631 C C . LEU A 1 83 ? -0.143 -10.400 1.527 1.00 95.31 83 LEU A C 1
ATOM 633 O O . LEU A 1 83 ? -0.789 -10.990 2.398 1.00 95.31 83 LEU A O 1
ATOM 637 N N . GLN A 1 84 ? 1.109 -9.978 1.725 1.00 96.19 84 GLN A N 1
ATOM 638 C CA . GLN A 1 84 ? 1.830 -10.151 2.990 1.00 96.19 84 GLN A CA 1
ATOM 639 C C . GLN A 1 84 ? 1.177 -9.361 4.132 1.00 96.19 84 GLN A C 1
ATOM 641 O O . GLN A 1 84 ? 0.923 -9.927 5.200 1.00 96.19 84 GLN A O 1
ATOM 646 N N . ILE A 1 85 ? 0.823 -8.091 3.893 1.00 96.19 85 ILE A N 1
ATOM 647 C CA . ILE A 1 85 ? 0.081 -7.253 4.852 1.00 96.19 85 ILE A CA 1
ATOM 648 C C . ILE A 1 85 ? -1.244 -7.930 5.212 1.00 96.19 85 ILE A C 1
ATOM 650 O O . ILE A 1 85 ? -1.551 -8.142 6.385 1.00 96.19 85 ILE A O 1
ATOM 654 N N . SER A 1 86 ? -2.009 -8.347 4.202 1.00 93.75 86 SER A N 1
ATOM 655 C CA . SER A 1 86 ? -3.305 -8.999 4.392 1.00 93.75 86 SER A CA 1
ATOM 656 C C . SER A 1 86 ? -3.188 -10.326 5.148 1.00 93.75 86 SER A C 1
ATOM 658 O O . SER A 1 86 ? -4.025 -10.636 5.993 1.00 93.75 86 SER A O 1
ATOM 660 N N . HIS A 1 87 ? -2.138 -11.115 4.900 1.00 92.81 87 HIS A N 1
ATOM 661 C CA . HIS A 1 87 ? -1.878 -12.337 5.660 1.00 92.81 87 HIS A CA 1
ATOM 662 C C . HIS A 1 87 ? -1.601 -12.034 7.136 1.00 92.81 87 HIS A C 1
ATOM 664 O O . HIS A 1 87 ? -2.187 -12.676 8.011 1.00 92.81 87 HIS A O 1
ATOM 670 N N . LYS A 1 88 ? -0.768 -11.025 7.418 1.00 93.81 88 LYS A N 1
ATOM 671 C CA . LYS A 1 88 ? -0.450 -10.613 8.788 1.00 93.81 88 LYS A CA 1
ATOM 672 C C . LYS A 1 88 ? -1.694 -10.133 9.541 1.00 93.81 88 LYS A C 1
ATOM 674 O O . LYS A 1 88 ? -1.926 -10.592 10.657 1.00 93.81 88 LYS A O 1
ATOM 679 N N . LEU A 1 89 ? -2.520 -9.306 8.902 1.00 92.00 89 LEU A N 1
ATOM 680 C CA . LEU A 1 89 ? -3.775 -8.800 9.470 1.00 92.00 89 LEU A CA 1
ATOM 681 C C . LEU A 1 89 ? -4.843 -9.889 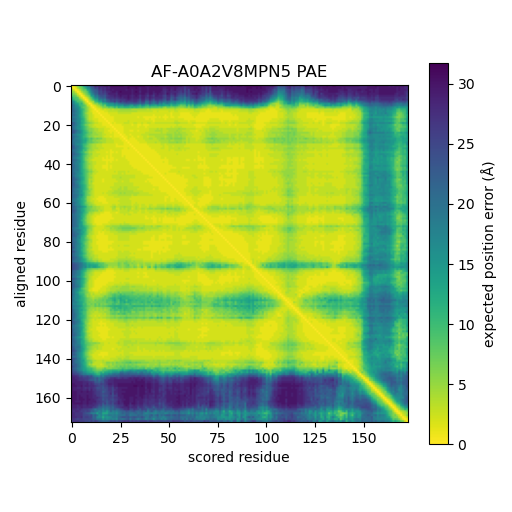9.634 1.00 92.00 89 LEU A C 1
ATOM 683 O O . LEU A 1 89 ? -5.663 -9.820 10.539 1.00 92.00 89 LEU A O 1
ATOM 687 N N . ARG A 1 90 ? -4.848 -10.940 8.807 1.00 89.62 90 ARG A N 1
ATOM 688 C CA . ARG A 1 90 ? -5.732 -12.097 9.041 1.00 89.62 90 ARG A CA 1
ATOM 689 C C . ARG A 1 90 ? -5.291 -12.935 10.236 1.00 89.62 90 ARG A C 1
ATOM 691 O O . ARG A 1 90 ? -6.141 -13.441 10.961 1.00 89.62 90 ARG A O 1
ATOM 698 N N . ALA A 1 91 ? -3.983 -13.109 10.420 1.00 88.38 91 ALA A N 1
ATOM 699 C CA . ALA A 1 91 ? -3.439 -13.845 11.559 1.00 88.38 91 ALA A CA 1
ATOM 700 C C . ALA A 1 91 ? -3.645 -13.087 12.881 1.00 88.38 91 ALA A C 1
ATOM 702 O O . ALA A 1 91 ? -3.828 -13.706 13.926 1.00 88.38 91 ALA A O 1
ATOM 703 N N . GLN A 1 92 ? -3.637 -11.755 12.820 1.00 87.88 92 GLN A N 1
ATOM 704 C CA . GLN A 1 92 ? -3.878 -10.861 13.943 1.00 87.88 92 GLN A CA 1
ATOM 705 C C . GLN A 1 92 ? -4.805 -9.721 13.483 1.00 87.88 92 GLN A C 1
ATOM 707 O O . GLN A 1 92 ? -4.305 -8.722 12.968 1.00 87.88 92 GLN A O 1
ATOM 712 N N . PRO A 1 93 ? -6.139 -9.873 13.624 1.00 81.94 93 PRO A N 1
ATOM 713 C CA . PRO A 1 93 ? -7.135 -8.898 13.157 1.00 81.94 93 PRO A CA 1
ATOM 714 C C . PRO A 1 93 ? -7.187 -7.622 14.008 1.00 81.94 93 PRO A C 1
ATOM 716 O O . PRO A 1 93 ? -8.184 -7.343 14.667 1.00 81.94 93 PRO A O 1
ATOM 719 N N . SER A 1 94 ? -6.096 -6.863 14.023 1.00 85.06 94 SER A N 1
ATOM 720 C CA . SER A 1 94 ? -5.946 -5.631 14.800 1.00 85.06 94 SER A CA 1
ATOM 721 C C . SER A 1 94 ? -6.393 -4.383 14.044 1.00 85.06 94 SER A C 1
ATOM 723 O O . SER A 1 94 ? -6.954 -3.479 14.656 1.00 85.06 94 SER A O 1
ATOM 725 N N . LEU A 1 95 ? -6.209 -4.341 12.717 1.00 92.69 95 LEU A N 1
ATOM 726 C CA . LEU A 1 95 ? -6.484 -3.150 11.911 1.00 92.69 95 LEU A CA 1
ATOM 727 C C . LEU A 1 95 ? -7.423 -3.431 10.727 1.00 92.69 95 LEU A C 1
ATOM 729 O O . LEU A 1 95 ? -7.144 -4.319 9.911 1.00 92.69 95 LEU A O 1
ATOM 733 N N . PRO A 1 96 ? -8.506 -2.648 10.561 1.00 94.38 96 PRO A N 1
ATOM 734 C CA . PRO A 1 96 ? -9.385 -2.734 9.401 1.00 94.38 96 PRO A CA 1
ATOM 735 C C . PRO A 1 96 ? -8.777 -1.987 8.200 1.00 94.38 96 PRO A C 1
ATOM 737 O O . PRO A 1 96 ? -9.214 -0.898 7.850 1.00 94.38 96 PRO A O 1
ATOM 740 N N . VAL A 1 97 ? -7.755 -2.558 7.561 1.00 96.38 97 VAL A N 1
ATOM 741 C CA . VAL A 1 97 ? -7.061 -1.922 6.422 1.00 96.38 97 VAL A CA 1
ATOM 742 C C . VAL A 1 97 ? -7.743 -2.254 5.098 1.00 96.38 97 VAL A C 1
ATOM 744 O O . VAL A 1 97 ? -8.101 -3.409 4.868 1.00 96.38 97 VAL A O 1
ATOM 747 N N . ARG A 1 98 ? -7.860 -1.280 4.196 1.00 96.56 98 ARG A N 1
ATOM 748 C CA . ARG A 1 98 ? -8.221 -1.497 2.782 1.00 96.56 98 ARG A CA 1
ATOM 749 C C . ARG A 1 98 ? -7.088 -1.052 1.867 1.00 96.56 98 ARG A C 1
ATOM 751 O O . ARG A 1 98 ? -6.310 -0.167 2.213 1.00 96.56 98 ARG A O 1
ATOM 758 N N . MET A 1 99 ? -6.972 -1.701 0.714 1.00 98.06 99 MET A N 1
ATOM 759 C CA . MET A 1 99 ? -5.848 -1.539 -0.204 1.00 98.06 99 MET A CA 1
ATOM 760 C C . MET A 1 99 ? -6.315 -1.427 -1.654 1.00 98.06 99 MET A C 1
ATOM 762 O O . MET A 1 99 ? -7.240 -2.122 -2.079 1.00 98.06 99 MET A O 1
ATOM 766 N N . GLY A 1 100 ? -5.628 -0.597 -2.435 1.00 96.88 100 GLY A N 1
ATOM 767 C CA . GLY A 1 100 ? -5.831 -0.448 -3.874 1.00 96.88 100 GLY A CA 1
ATOM 768 C C . GLY A 1 100 ? -4.511 -0.364 -4.628 1.00 96.88 100 GLY A C 1
ATOM 769 O O . GLY A 1 100 ? -3.578 0.300 -4.182 1.00 96.88 100 GLY A O 1
ATOM 770 N N . ILE A 1 101 ? -4.428 -1.040 -5.773 1.00 97.44 101 ILE A N 1
ATOM 771 C CA . ILE A 1 101 ? -3.199 -1.162 -6.560 1.00 97.44 101 ILE A CA 1
ATOM 772 C C . ILE A 1 101 ? -3.425 -0.662 -7.981 1.00 97.44 101 ILE A C 1
ATOM 774 O O . ILE A 1 101 ? -4.361 -1.075 -8.676 1.00 97.44 101 ILE A O 1
ATOM 778 N N . HIS A 1 102 ? -2.527 0.201 -8.446 1.00 96.12 102 HIS A N 1
ATOM 779 C CA . HIS A 1 102 ? -2.513 0.676 -9.824 1.00 96.12 102 HIS A CA 1
ATOM 780 C C . HIS A 1 102 ? -1.089 0.854 -10.347 1.00 96.12 102 HIS A C 1
ATOM 782 O O . HIS A 1 102 ? -0.165 1.147 -9.600 1.00 96.12 102 HIS A O 1
ATOM 788 N N . SER A 1 103 ? -0.914 0.700 -11.659 1.00 95.19 103 SER A N 1
ATOM 789 C CA . SER A 1 103 ? 0.340 0.998 -12.354 1.00 95.19 103 SER A CA 1
ATOM 790 C C . SER A 1 103 ? 0.124 2.111 -13.360 1.00 95.19 103 SER A C 1
ATOM 792 O O . SER A 1 103 ? -0.666 1.969 -14.297 1.00 95.19 103 SER A O 1
ATOM 794 N N . GLY A 1 104 ? 0.830 3.222 -13.195 1.00 93.75 104 GLY A N 1
ATOM 795 C CA . GLY A 1 104 ? 0.513 4.438 -13.926 1.00 93.75 104 GLY A CA 1
ATOM 796 C C . GLY A 1 104 ? 1.668 5.423 -14.007 1.00 93.75 104 GLY A C 1
ATOM 797 O O . GLY A 1 104 ? 2.681 5.245 -13.335 1.00 93.75 104 GLY A O 1
ATOM 798 N N . PRO A 1 105 ? 1.521 6.457 -14.852 1.00 93.25 105 PRO A N 1
ATOM 799 C CA . PRO A 1 105 ? 2.521 7.500 -14.978 1.00 93.25 105 PRO A CA 1
ATOM 800 C C . PRO A 1 105 ? 2.616 8.322 -13.690 1.00 93.25 105 PRO A C 1
ATOM 802 O O . PRO A 1 105 ? 1.610 8.816 -13.160 1.00 93.25 105 PRO A O 1
ATOM 805 N N . VAL A 1 106 ? 3.848 8.497 -13.237 1.00 93.81 106 VAL A N 1
ATOM 806 C CA . VAL A 1 106 ? 4.257 9.350 -12.129 1.00 93.81 106 VAL A CA 1
ATOM 807 C C . VAL A 1 106 ? 5.426 10.231 -12.569 1.00 93.81 106 VAL A C 1
ATOM 809 O O . VAL A 1 106 ? 6.045 9.979 -13.599 1.00 93.81 106 VAL A O 1
ATOM 812 N N . HIS A 1 107 ? 5.707 11.297 -11.835 1.00 89.31 107 HIS A N 1
ATOM 813 C CA . HIS A 1 107 ? 6.860 12.156 -12.066 1.00 89.31 107 HIS A CA 1
ATOM 814 C C . HIS A 1 107 ? 7.475 12.585 -10.742 1.00 89.31 107 HIS A C 1
ATOM 816 O O . HIS A 1 107 ? 6.772 12.782 -9.747 1.00 89.31 107 HIS A O 1
ATOM 822 N N . HIS A 1 108 ? 8.793 12.753 -10.760 1.00 85.75 108 HIS A N 1
ATOM 823 C CA . HIS A 1 108 ? 9.540 13.250 -9.617 1.00 85.75 108 HIS A CA 1
ATOM 824 C C . HIS A 1 108 ? 9.278 14.746 -9.433 1.00 85.75 108 HIS A C 1
ATOM 826 O O . HIS A 1 108 ? 9.289 15.524 -10.393 1.00 85.75 108 HIS A O 1
ATOM 832 N N . VAL A 1 109 ? 9.042 15.139 -8.189 1.00 85.44 109 VAL A N 1
ATOM 833 C CA . VAL A 1 109 ? 8.850 16.521 -7.755 1.00 85.44 109 VAL A CA 1
ATOM 834 C C . VAL A 1 109 ? 9.709 16.778 -6.524 1.00 85.44 109 VAL A C 1
ATOM 836 O O . VAL A 1 109 ? 9.970 15.871 -5.740 1.00 85.44 109 VAL A O 1
ATOM 839 N N . ALA A 1 110 ? 10.146 18.019 -6.341 1.00 83.06 110 ALA A N 1
ATOM 840 C CA . ALA A 1 110 ? 10.699 18.447 -5.065 1.00 83.06 110 ALA A CA 1
ATOM 841 C C . ALA A 1 110 ? 9.535 18.831 -4.142 1.00 83.06 110 ALA A C 1
ATOM 843 O O . ALA A 1 110 ? 8.659 19.602 -4.544 1.00 83.06 110 ALA A O 1
ATOM 844 N N . ASP A 1 111 ? 9.496 18.282 -2.929 1.00 79.94 111 ASP A N 1
ATOM 845 C CA . ASP A 1 111 ? 8.519 18.693 -1.921 1.00 79.94 111 ASP A CA 1
ATOM 846 C C . ASP A 1 111 ? 8.794 20.128 -1.419 1.00 79.94 111 ASP A C 1
ATOM 848 O O . ASP A 1 111 ? 9.744 20.800 -1.832 1.00 79.94 111 ASP A O 1
ATOM 852 N N . VAL A 1 112 ? 7.971 20.610 -0.481 1.00 80.81 112 VAL A N 1
ATOM 853 C CA . VAL A 1 112 ? 8.123 21.956 0.109 1.00 80.81 112 VAL A CA 1
ATOM 854 C C . VAL A 1 112 ? 9.478 22.161 0.805 1.00 80.81 112 VAL A C 1
ATOM 856 O O . VAL A 1 112 ? 9.909 23.296 0.991 1.00 80.81 112 VAL A O 1
ATOM 859 N N . ASN A 1 113 ? 10.150 21.067 1.173 1.00 85.12 113 ASN A N 1
ATOM 860 C CA . ASN A 1 113 ? 11.451 21.028 1.832 1.00 85.12 113 ASN A CA 1
ATOM 861 C C . ASN A 1 113 ? 12.597 20.698 0.859 1.00 85.12 113 ASN A C 1
ATOM 863 O O . ASN A 1 113 ? 13.701 20.400 1.316 1.00 85.12 113 ASN A O 1
ATOM 867 N N . GLN A 1 114 ? 12.354 20.742 -0.457 1.00 82.19 114 GLN A N 1
ATOM 868 C CA . GLN A 1 114 ? 13.319 20.397 -1.509 1.00 82.19 114 GLN A CA 1
ATOM 869 C C . GLN A 1 114 ? 13.829 18.947 -1.448 1.00 82.19 114 GLN A C 1
ATOM 871 O O . GLN A 1 114 ? 14.923 18.641 -1.923 1.00 82.19 114 GLN A O 1
ATOM 876 N N . ARG A 1 115 ? 13.048 18.037 -0.860 1.00 81.25 115 ARG A N 1
ATOM 877 C CA . ARG A 1 115 ? 13.320 16.598 -0.876 1.00 81.25 115 ARG A CA 1
ATOM 878 C C . ARG A 1 115 ? 12.663 15.961 -2.087 1.00 81.25 115 ARG A C 1
ATOM 880 O O . ARG A 1 115 ? 11.593 16.387 -2.518 1.00 81.25 115 ARG A O 1
ATOM 887 N N . GLU A 1 116 ? 13.306 14.931 -2.619 1.00 82.00 116 GLU A N 1
ATOM 888 C CA . GLU A 1 116 ? 12.746 14.145 -3.709 1.00 82.00 116 GLU A CA 1
ATOM 889 C C . GLU A 1 116 ? 11.440 13.471 -3.272 1.00 82.00 116 GLU A C 1
ATOM 891 O O . GLU A 1 116 ? 11.358 12.852 -2.211 1.00 82.00 116 GLU A O 1
ATOM 896 N N . ASN A 1 117 ? 10.411 13.634 -4.093 1.00 85.25 117 ASN A N 1
ATOM 897 C CA . ASN A 1 117 ? 9.074 13.112 -3.883 1.00 85.25 117 ASN A CA 1
ATOM 898 C C . ASN A 1 117 ? 8.459 12.747 -5.246 1.00 85.25 117 ASN A C 1
ATOM 900 O O . ASN A 1 117 ? 9.028 13.047 -6.297 1.00 85.25 117 ASN A O 1
ATOM 904 N N . ILE A 1 118 ? 7.296 12.101 -5.256 1.00 87.94 118 ILE A N 1
ATOM 905 C CA . ILE A 1 118 ? 6.602 11.703 -6.479 1.00 87.94 118 ILE A CA 1
ATOM 906 C C . ILE A 1 118 ? 5.159 12.198 -6.464 1.00 87.94 118 ILE A C 1
ATOM 908 O O . ILE A 1 118 ? 4.453 12.116 -5.462 1.00 87.94 118 ILE A O 1
ATOM 912 N N . ALA A 1 119 ? 4.706 12.669 -7.622 1.00 87.31 119 ALA A N 1
ATOM 913 C CA . ALA A 1 119 ? 3.314 12.995 -7.891 1.00 87.31 119 ALA A CA 1
ATOM 914 C C . ALA A 1 119 ? 2.872 12.386 -9.228 1.00 87.31 119 ALA A C 1
ATOM 916 O O . ALA A 1 119 ? 3.685 12.026 -10.077 1.00 87.31 119 ALA A O 1
ATOM 917 N N . GLY A 1 120 ? 1.565 12.278 -9.463 1.00 90.38 120 GLY A N 1
ATOM 918 C CA . GLY A 1 120 ? 1.058 11.908 -10.783 1.00 90.38 120 GLY A CA 1
ATOM 919 C C . GLY A 1 120 ? -0.279 11.190 -10.778 1.00 90.38 120 GLY A C 1
ATOM 920 O O . GLY A 1 120 ? -0.818 10.813 -9.739 1.00 90.38 120 GLY A O 1
ATOM 921 N N . ALA A 1 121 ? -0.805 10.982 -11.986 1.00 90.25 121 ALA A N 1
ATOM 922 C CA . ALA A 1 121 ? -2.083 10.31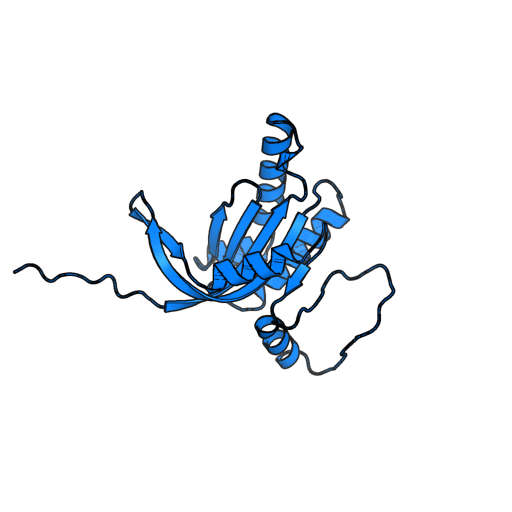0 -12.188 1.00 90.25 121 ALA A CA 1
ATOM 923 C C . ALA A 1 121 ? -2.074 8.873 -11.645 1.00 90.25 121 ALA A C 1
ATOM 925 O O . ALA A 1 121 ? -3.106 8.416 -11.161 1.00 90.25 121 ALA A O 1
ATOM 926 N N . GLY A 1 122 ? -0.919 8.191 -11.664 1.00 92.00 122 GLY A N 1
ATOM 927 C CA . GLY A 1 122 ? -0.783 6.845 -11.108 1.00 92.00 122 GLY A CA 1
ATOM 928 C C . GLY A 1 122 ? -1.182 6.756 -9.629 1.00 92.00 122 GLY A C 1
ATOM 929 O O . GLY A 1 122 ? -1.918 5.848 -9.248 1.00 92.00 122 GLY A O 1
ATOM 930 N N . ILE A 1 123 ? -0.783 7.743 -8.820 1.00 93.44 123 ILE A N 1
ATOM 931 C CA . ILE A 1 123 ? -1.114 7.801 -7.386 1.00 93.44 123 ILE A CA 1
ATOM 932 C C . ILE A 1 123 ? -2.610 8.066 -7.192 1.00 93.44 123 ILE A C 1
ATOM 934 O O . ILE A 1 123 ? -3.282 7.342 -6.460 1.00 93.44 123 ILE A O 1
ATOM 938 N N . ASN A 1 124 ? -3.155 9.049 -7.913 1.00 92.75 124 ASN A N 1
ATOM 939 C CA . ASN A 1 124 ? -4.569 9.419 -7.807 1.00 92.75 124 ASN A CA 1
AT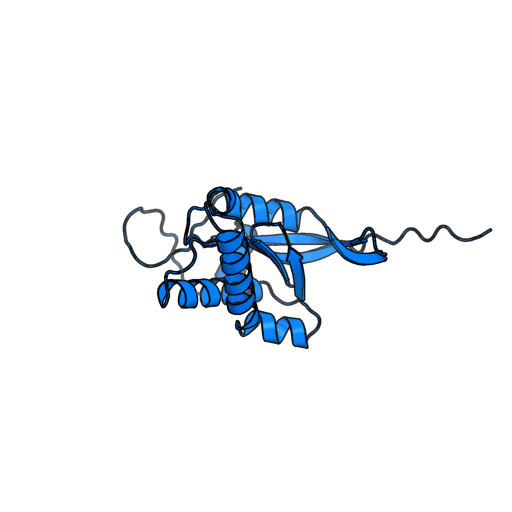OM 940 C C . ASN A 1 124 ? -5.504 8.266 -8.206 1.00 92.75 124 ASN A C 1
ATOM 942 O O . ASN A 1 124 ? -6.573 8.098 -7.624 1.00 92.75 124 ASN A O 1
ATOM 946 N N . ILE A 1 125 ? -5.127 7.473 -9.213 1.00 94.06 125 ILE A N 1
ATOM 947 C CA . ILE A 1 125 ? -5.910 6.307 -9.633 1.00 94.06 125 ILE A CA 1
ATOM 948 C C . ILE A 1 125 ? -5.794 5.182 -8.601 1.00 94.06 125 ILE A C 1
ATOM 950 O O . ILE A 1 125 ? -6.812 4.575 -8.285 1.00 94.06 125 ILE A O 1
ATOM 954 N N . ALA A 1 126 ? -4.607 4.923 -8.039 1.00 95.19 126 ALA A N 1
ATOM 955 C CA . ALA A 1 126 ? -4.442 3.923 -6.978 1.00 95.19 126 ALA A CA 1
ATOM 956 C C . ALA A 1 126 ? -5.337 4.224 -5.766 1.00 95.19 126 ALA A C 1
ATOM 958 O O . ALA A 1 126 ? -6.014 3.327 -5.265 1.00 95.19 126 ALA A O 1
ATOM 959 N N . GLN A 1 127 ? -5.413 5.497 -5.363 1.00 95.50 127 GLN A N 1
ATOM 960 C CA . GLN A 1 127 ? -6.333 5.942 -4.318 1.00 95.50 127 GLN A CA 1
ATOM 961 C C . GLN A 1 127 ? -7.793 5.664 -4.698 1.00 95.50 127 GLN A C 1
ATOM 963 O O . GLN A 1 127 ? -8.514 5.048 -3.926 1.00 95.50 127 GLN A O 1
ATOM 968 N N . ARG A 1 128 ? -8.228 6.031 -5.911 1.00 95.00 128 ARG A N 1
ATOM 969 C CA . ARG A 1 128 ? -9.609 5.768 -6.365 1.00 95.00 128 ARG A CA 1
ATOM 970 C C . ARG A 1 128 ? -9.952 4.280 -6.402 1.00 95.00 128 ARG A C 1
ATOM 972 O O . ARG A 1 128 ? -11.088 3.902 -6.129 1.00 95.00 128 ARG A O 1
ATOM 979 N N . VAL A 1 129 ? -8.984 3.439 -6.766 1.00 93.06 129 VAL A N 1
ATOM 980 C CA . VAL A 1 129 ? -9.134 1.981 -6.718 1.00 93.06 129 VAL A CA 1
ATOM 981 C C . VAL A 1 129 ? -9.342 1.531 -5.275 1.00 93.06 129 VAL A C 1
ATOM 983 O O . VAL A 1 129 ? -10.259 0.760 -5.027 1.00 93.06 129 VAL A O 1
ATOM 986 N N . MET A 1 130 ? -8.543 2.038 -4.334 1.00 95.56 130 MET A N 1
ATOM 987 C CA . MET A 1 130 ? -8.677 1.757 -2.901 1.00 95.56 130 MET A CA 1
ATOM 988 C C . MET A 1 130 ? -10.030 2.234 -2.341 1.00 95.56 130 MET A C 1
ATOM 990 O O . MET A 1 130 ? -10.684 1.473 -1.631 1.00 95.56 130 MET A O 1
ATOM 994 N N . ASP A 1 131 ? -10.492 3.431 -2.724 1.00 92.94 131 ASP A N 1
ATOM 995 C CA . ASP A 1 131 ? -11.741 4.048 -2.245 1.00 92.94 131 ASP A CA 1
ATOM 996 C C . ASP A 1 131 ? -12.993 3.205 -2.539 1.00 92.94 131 ASP A C 1
ATOM 998 O O . ASP A 1 131 ? -14.000 3.324 -1.841 1.00 92.94 131 ASP A O 1
ATOM 1002 N N . CYS A 1 132 ? -12.939 2.332 -3.550 1.00 91.94 132 CYS A N 1
ATOM 1003 C CA . CYS A 1 132 ? -14.020 1.397 -3.875 1.00 91.94 132 CYS A CA 1
ATOM 1004 C C . CYS A 1 132 ? -14.100 0.198 -2.908 1.00 91.94 132 CYS A C 1
ATOM 1006 O O . CYS A 1 132 ? -14.997 -0.636 -3.035 1.00 91.94 132 CYS A O 1
ATOM 1008 N N . GLY A 1 133 ? -13.125 0.054 -2.009 1.00 89.31 133 GLY A N 1
ATOM 1009 C CA . GLY A 1 133 ? -12.961 -1.089 -1.123 1.00 89.31 133 GLY A CA 1
ATOM 1010 C C . GLY A 1 133 ? -13.439 -0.827 0.300 1.00 89.31 133 GLY A C 1
ATOM 1011 O O . GLY A 1 133 ? -13.381 0.293 0.810 1.00 89.31 133 GLY A O 1
ATOM 1012 N N . ASP A 1 134 ? -13.843 -1.914 0.953 1.00 92.25 134 ASP A N 1
ATOM 1013 C CA . ASP A 1 134 ? -14.138 -1.979 2.379 1.00 92.25 134 ASP A CA 1
ATOM 1014 C C . ASP A 1 134 ? -12.961 -2.611 3.136 1.00 92.25 134 ASP A C 1
ATOM 1016 O O . ASP A 1 134 ? -11.996 -3.104 2.542 1.00 92.25 134 ASP A O 1
ATOM 1020 N N . ALA A 1 135 ? -13.049 -2.624 4.466 1.00 92.88 135 ALA A N 1
ATOM 1021 C CA . ALA A 1 135 ? -12.035 -3.219 5.328 1.00 92.88 135 ALA A CA 1
ATOM 1022 C C . ALA A 1 135 ? -11.691 -4.659 4.902 1.00 92.88 135 ALA A C 1
ATOM 1024 O O . ALA A 1 135 ? -12.558 -5.517 4.729 1.00 92.88 135 ALA A O 1
ATOM 1025 N N . GLY A 1 136 ? -10.396 -4.923 4.755 1.00 91.50 136 GLY A N 1
ATOM 1026 C CA . GLY A 1 136 ? -9.835 -6.196 4.319 1.00 91.50 136 GLY A CA 1
ATOM 1027 C C . GLY A 1 136 ? -9.754 -6.378 2.802 1.00 91.50 136 GLY A C 1
ATOM 1028 O O . GLY A 1 136 ? -9.182 -7.381 2.366 1.00 91.50 136 GLY A O 1
ATOM 1029 N N . HIS A 1 137 ? -10.296 -5.461 1.992 1.00 93.38 137 HIS A N 1
ATOM 1030 C CA . HIS A 1 137 ? -10.234 -5.559 0.533 1.00 93.38 137 HIS A CA 1
ATOM 1031 C C . HIS A 1 137 ? -8.854 -5.204 -0.028 1.00 93.38 137 HIS A C 1
ATOM 1033 O O . HIS A 1 137 ? -8.227 -4.236 0.397 1.00 93.38 137 HIS A O 1
ATOM 1039 N N . ILE A 1 138 ? -8.422 -5.975 -1.033 1.00 95.31 138 ILE A N 1
ATOM 1040 C CA . ILE A 1 138 ? -7.358 -5.602 -1.969 1.00 95.31 138 ILE A CA 1
ATOM 1041 C C . ILE A 1 138 ? -8.014 -5.446 -3.338 1.00 95.31 138 ILE A C 1
ATOM 1043 O O . ILE A 1 138 ? -8.583 -6.398 -3.879 1.00 95.31 138 ILE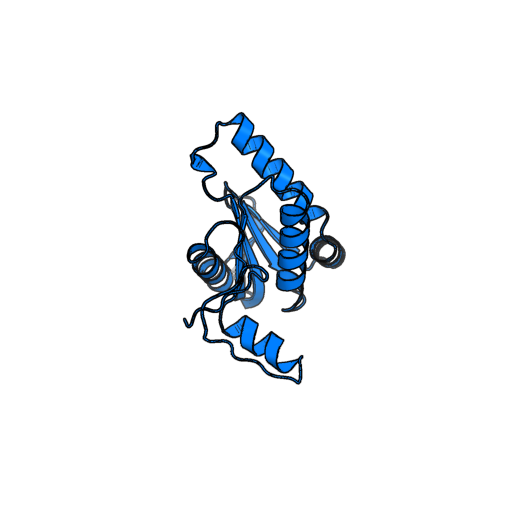 A O 1
ATOM 1047 N N . LEU A 1 139 ? -7.955 -4.242 -3.890 1.00 94.00 139 LEU A N 1
ATOM 1048 C CA . LEU A 1 139 ? -8.505 -3.921 -5.200 1.00 94.00 139 LEU A CA 1
ATOM 1049 C C . LEU A 1 139 ? -7.384 -3.620 -6.184 1.00 94.00 139 LEU A C 1
ATOM 1051 O O . LEU A 1 139 ? -6.358 -3.055 -5.816 1.00 94.00 139 LEU A O 1
ATOM 1055 N N . LEU A 1 140 ? -7.578 -3.980 -7.449 1.00 93.25 140 LEU A N 1
ATOM 1056 C CA . LEU A 1 140 ? -6.600 -3.713 -8.497 1.00 93.25 140 LEU A CA 1
ATOM 1057 C C . LEU A 1 140 ? -7.264 -3.038 -9.696 1.00 93.25 140 LEU A C 1
ATOM 1059 O O . LEU A 1 140 ? -8.359 -3.406 -10.123 1.00 93.25 140 LEU A O 1
ATOM 1063 N N .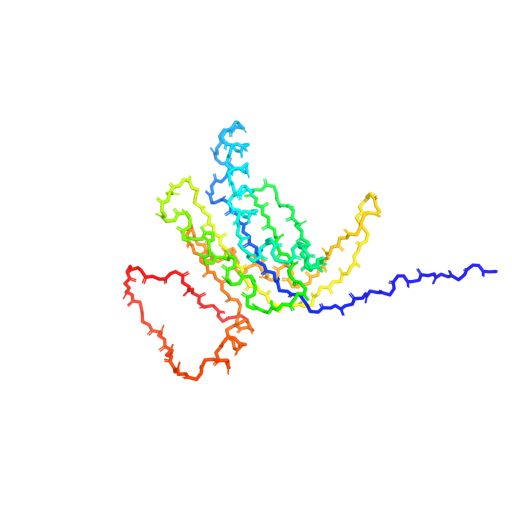 SER A 1 141 ? -6.572 -2.057 -10.271 1.00 90.38 141 SER A N 1
ATOM 1064 C CA . SER A 1 141 ? -6.964 -1.469 -11.554 1.00 90.38 141 SER A CA 1
ATOM 1065 C C . SER A 1 141 ? -6.748 -2.463 -12.686 1.00 90.38 141 SER A C 1
ATOM 1067 O O . SER A 1 141 ? -5.700 -3.115 -12.692 1.00 90.38 141 SER A O 1
ATOM 1069 N N . LYS A 1 142 ? -7.633 -2.489 -13.693 1.00 85.38 142 LYS A N 1
ATOM 1070 C CA . LYS A 1 142 ? -7.562 -3.389 -14.864 1.00 85.38 142 LYS A CA 1
ATOM 1071 C C . LYS A 1 142 ? -6.154 -3.568 -15.443 1.00 85.38 142 LYS A C 1
ATOM 1073 O O . LYS A 1 142 ? -5.731 -4.683 -15.716 1.00 85.38 142 LYS A O 1
ATOM 1078 N N . ARG A 1 143 ? -5.394 -2.481 -15.568 1.00 81.88 143 ARG A N 1
ATOM 1079 C CA . ARG A 1 143 ? -4.024 -2.521 -16.095 1.00 81.88 143 ARG A CA 1
ATOM 1080 C C . ARG A 1 143 ? -3.097 -3.470 -15.331 1.00 81.88 143 ARG A C 1
ATOM 1082 O O . ARG A 1 143 ? -2.247 -4.102 -15.939 1.00 81.88 143 ARG A O 1
ATOM 1089 N N . VAL A 1 144 ? -3.253 -3.559 -14.015 1.00 84.19 144 VAL A N 1
ATOM 1090 C CA . VAL A 1 144 ? -2.473 -4.481 -13.185 1.00 84.19 144 VAL A CA 1
ATOM 1091 C C . VAL A 1 144 ? -2.951 -5.928 -13.393 1.00 84.19 144 VAL A C 1
ATOM 1093 O O . VAL A 1 144 ? -2.122 -6.830 -13.371 1.00 84.19 144 VAL A O 1
ATOM 1096 N N . ALA A 1 145 ? -4.238 -6.172 -13.705 1.00 79.81 145 ALA A N 1
ATOM 1097 C CA . ALA A 1 145 ? -4.774 -7.534 -13.960 1.00 79.81 145 ALA A CA 1
ATOM 1098 C C . ALA A 1 145 ? -4.094 -8.114 -15.145 1.00 79.81 145 ALA A C 1
ATOM 1100 O O . ALA A 1 145 ? -3.621 -9.241 -15.107 1.00 79.81 145 ALA A O 1
ATOM 1101 N N . ASP A 1 146 ? -4.148 -7.330 -16.212 1.00 78.50 146 ASP A N 1
ATOM 1102 C CA . ASP A 1 146 ? -3.809 -7.805 -17.526 1.00 78.50 146 ASP A CA 1
ATOM 1103 C C . ASP A 1 146 ? -2.312 -8.163 -17.543 1.00 78.50 146 ASP A C 1
ATOM 1105 O O . ASP A 1 146 ? -1.930 -9.191 -18.105 1.00 78.50 146 ASP A O 1
ATOM 1109 N N . SER A 1 147 ? -1.481 -7.406 -16.812 1.00 70.38 147 SER A N 1
ATOM 1110 C CA . SER A 1 147 ? -0.065 -7.720 -16.587 1.00 70.38 147 SER A CA 1
ATOM 1111 C C . SER A 1 147 ? 0.144 -9.026 -15.808 1.00 70.38 147 SER A C 1
ATOM 1113 O O . SER A 1 147 ? 0.894 -9.884 -16.267 1.00 70.38 147 SER A O 1
ATOM 1115 N N . HIS A 1 148 ? -0.558 -9.234 -14.688 1.00 58.16 148 HIS A N 1
ATOM 1116 C CA . HIS A 1 148 ? -0.457 -10.485 -13.919 1.00 58.16 148 HIS A CA 1
ATOM 1117 C C . HIS A 1 148 ? -0.991 -11.708 -14.680 1.00 58.16 148 HIS A C 1
ATOM 1119 O O . HIS A 1 148 ? -0.430 -12.799 -14.592 1.00 58.16 148 HIS A O 1
ATOM 1125 N N . ASN A 1 149 ? -2.055 -11.534 -15.462 1.00 55.47 149 ASN A N 1
ATOM 1126 C CA . ASN A 1 149 ? -2.714 -12.609 -16.202 1.00 55.47 149 ASN A CA 1
ATOM 1127 C C . ASN A 1 149 ? -1.903 -13.068 -17.430 1.00 55.47 149 ASN A C 1
ATOM 1129 O O . ASN A 1 149 ? -2.151 -14.141 -17.968 1.00 55.47 149 ASN A O 1
ATOM 1133 N N . THR A 1 150 ? -0.913 -12.284 -17.871 1.00 45.44 150 THR A N 1
ATOM 1134 C CA . THR A 1 150 ? -0.030 -12.659 -18.989 1.00 45.44 150 THR A CA 1
ATOM 1135 C C . THR A 1 150 ? 1.151 -13.533 -18.531 1.00 45.44 150 THR A C 1
ATOM 1137 O O . THR A 1 150 ? 1.673 -14.317 -19.321 1.00 45.44 150 THR A O 1
ATOM 1140 N N . ALA A 1 151 ? 1.544 -13.468 -17.251 1.00 42.00 151 ALA A N 1
ATOM 1141 C CA . ALA A 1 151 ? 2.602 -14.309 -16.673 1.00 42.00 151 ALA A CA 1
ATOM 1142 C C . ALA A 1 151 ? 2.101 -15.690 -16.201 1.00 42.00 151 ALA A C 1
ATOM 1144 O O . ALA A 1 151 ? 2.881 -16.638 -16.106 1.00 42.00 151 ALA A O 1
ATOM 1145 N N . ALA A 1 152 ? 0.797 -15.834 -15.950 1.00 37.19 152 ALA A N 1
ATOM 1146 C CA . ALA A 1 152 ? 0.172 -17.090 -15.558 1.00 37.19 152 ALA A CA 1
ATOM 1147 C C . ALA A 1 152 ? -0.647 -17.669 -16.719 1.00 37.19 152 ALA A C 1
ATOM 1149 O O . ALA A 1 152 ? -1.811 -17.336 -16.925 1.00 37.19 152 ALA A O 1
ATOM 1150 N N . GLY A 1 153 ? -0.052 -18.593 -17.472 1.00 32.09 153 GLY A N 1
ATOM 1151 C CA . GLY A 1 153 ? -0.806 -19.477 -18.356 1.00 32.09 153 GLY A CA 1
ATOM 1152 C C . GLY A 1 153 ? -1.732 -20.395 -17.552 1.00 32.09 153 GLY A C 1
ATOM 1153 O O . GLY A 1 153 ? -1.351 -21.509 -17.221 1.00 32.09 153 GLY A O 1
ATOM 1154 N N . SER A 1 154 ? -2.927 -19.924 -17.194 1.00 31.94 154 SER A N 1
ATOM 1155 C CA . SER A 1 154 ? -4.178 -20.687 -17.044 1.00 31.94 154 SER A CA 1
ATOM 1156 C C . SER A 1 154 ? -5.265 -19.804 -16.421 1.00 31.94 154 SER A C 1
ATOM 1158 O O . SER A 1 154 ? -5.062 -19.102 -15.438 1.00 31.94 154 SER A O 1
ATOM 1160 N N . ALA A 1 155 ? -6.429 -19.838 -17.063 1.00 35.44 155 ALA A N 1
ATOM 1161 C CA . ALA A 1 155 ? -7.607 -19.021 -16.820 1.00 35.44 155 ALA A CA 1
ATOM 1162 C C . ALA A 1 155 ? -8.164 -19.095 -15.385 1.00 35.44 155 ALA A C 1
ATOM 1164 O O . ALA A 1 155 ? -8.083 -20.142 -14.751 1.00 35.44 155 ALA A O 1
ATOM 1165 N N . THR A 1 156 ? -8.883 -18.053 -14.943 1.00 25.94 156 THR A N 1
ATOM 1166 C CA . THR A 1 156 ? -10.351 -18.108 -14.738 1.00 25.94 156 THR A CA 1
ATOM 1167 C C . THR A 1 156 ? -10.911 -16.698 -14.508 1.00 25.94 156 THR A C 1
ATOM 1169 O O . THR A 1 156 ? -10.571 -16.014 -13.548 1.00 25.94 156 THR A O 1
ATOM 1172 N N . CYS A 1 157 ? -11.827 -16.281 -15.381 1.00 30.45 157 CYS A N 1
ATOM 1173 C CA . CYS A 1 157 ? -12.765 -15.197 -15.118 1.00 30.45 157 CYS A CA 1
ATOM 1174 C C . CYS A 1 157 ? -13.861 -15.749 -14.189 1.00 30.45 157 CYS A C 1
ATOM 1176 O O . CYS A 1 157 ? -14.619 -16.619 -14.611 1.00 30.45 157 CYS A O 1
ATOM 1178 N N . MET A 1 158 ? -13.935 -15.299 -12.933 1.00 25.23 158 MET A N 1
ATOM 1179 C CA . MET A 1 158 ? -15.081 -15.576 -12.055 1.00 25.23 158 MET A CA 1
ATOM 1180 C C . ME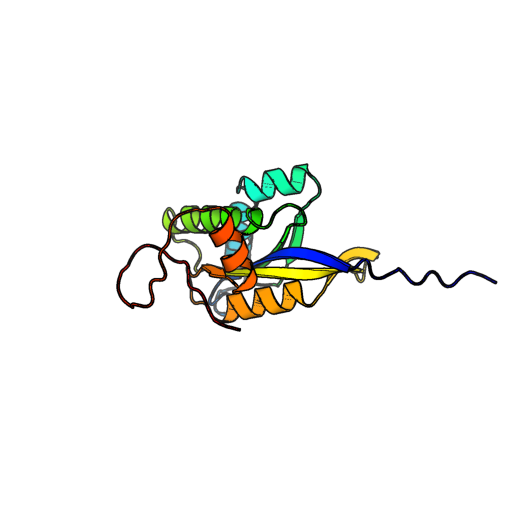T A 1 158 ? -15.898 -14.302 -11.869 1.00 25.23 158 MET A C 1
ATOM 1182 O O . MET A 1 158 ? -15.685 -13.528 -10.940 1.00 25.23 158 MET A O 1
ATOM 1186 N N . SER A 1 159 ? -16.872 -14.103 -12.749 1.00 34.53 159 SER A N 1
ATOM 1187 C CA . SER A 1 159 ? -18.064 -13.322 -12.442 1.00 34.53 159 SER A CA 1
ATOM 1188 C C . SER A 1 159 ? -19.106 -14.246 -11.806 1.00 34.53 159 SER A C 1
ATOM 1190 O O . SER A 1 159 ? -20.035 -14.711 -12.457 1.00 34.53 159 SER A O 1
ATOM 1192 N N . SER A 1 160 ? -18.969 -14.522 -10.510 1.00 24.73 160 SER A N 1
ATOM 1193 C CA . SER A 1 160 ? -20.085 -15.013 -9.696 1.00 24.73 160 SER A CA 1
ATOM 1194 C C . SER A 1 160 ? -19.831 -14.704 -8.229 1.00 24.73 160 SER A C 1
ATOM 1196 O O . SER A 1 160 ? -18.820 -15.109 -7.660 1.00 24.73 160 SER A O 1
ATOM 1198 N N . ALA A 1 161 ? -20.767 -13.977 -7.626 1.00 33.00 161 ALA A N 1
ATOM 1199 C CA . ALA A 1 161 ? -20.837 -13.793 -6.189 1.00 33.00 161 ALA A CA 1
ATOM 1200 C C . ALA A 1 161 ? -20.888 -15.147 -5.451 1.00 33.00 161 ALA A C 1
ATOM 1202 O O . ALA A 1 161 ? -21.428 -16.121 -5.973 1.00 33.00 161 ALA A O 1
ATOM 1203 N N . ILE A 1 162 ? -20.427 -15.112 -4.194 1.00 27.03 162 ILE A N 1
ATOM 1204 C CA . ILE A 1 162 ? -20.407 -16.159 -3.152 1.00 27.03 162 ILE A CA 1
ATOM 1205 C C . ILE A 1 162 ? -19.093 -16.955 -3.081 1.00 27.03 162 ILE A C 1
ATOM 1207 O O . ILE A 1 162 ? -18.931 -17.983 -3.724 1.00 27.03 162 ILE A O 1
ATOM 1211 N N . SER A 1 163 ? -18.201 -16.549 -2.173 1.00 27.70 163 SER A N 1
ATOM 1212 C CA . SER A 1 163 ? -17.839 -17.349 -0.988 1.00 27.70 163 SER A CA 1
ATOM 1213 C C . SER A 1 163 ? -16.669 -16.706 -0.238 1.00 27.70 163 SER A C 1
ATOM 1215 O O . SER A 1 163 ? -15.723 -16.199 -0.831 1.00 27.70 163 SER A O 1
ATOM 1217 N N . LYS A 1 164 ? -16.751 -16.742 1.093 1.00 32.44 164 LYS A N 1
ATOM 1218 C CA . LYS A 1 164 ? -15.705 -16.369 2.053 1.00 32.44 164 LYS A CA 1
ATOM 1219 C C . LYS A 1 164 ? -14.373 -17.051 1.675 1.00 32.44 164 LYS A C 1
ATOM 1221 O O . LYS A 1 164 ? -14.393 -18.237 1.363 1.00 32.44 164 LYS A O 1
ATOM 1226 N N . SER A 1 165 ? -13.260 -16.318 1.773 1.00 42.81 165 SER A N 1
ATOM 1227 C CA . SER A 1 165 ? -11.871 -16.703 1.421 1.00 42.81 165 SER A CA 1
ATOM 1228 C C . SER A 1 165 ? -11.432 -16.465 -0.030 1.00 42.81 165 SER A C 1
ATOM 1230 O O . SER A 1 165 ? -11.310 -17.405 -0.804 1.00 42.81 165 SER A O 1
ATOM 1232 N N . ASN A 1 166 ? -11.141 -15.204 -0.365 1.00 37.31 166 ASN A N 1
ATOM 1233 C CA . ASN A 1 166 ? -9.951 -14.733 -1.105 1.00 37.31 166 ASN A CA 1
ATOM 1234 C C . ASN A 1 166 ? -10.225 -13.313 -1.607 1.00 37.31 166 ASN A C 1
ATOM 1236 O O . ASN A 1 166 ? -11.010 -13.105 -2.527 1.00 37.31 166 ASN A O 1
ATOM 1240 N N . THR A 1 167 ? -9.612 -12.324 -0.963 1.00 44.78 167 THR A N 1
ATOM 1241 C CA . THR A 1 167 ? -9.996 -10.920 -1.112 1.00 44.78 167 THR A CA 1
ATOM 1242 C C . THR A 1 167 ? -9.189 -10.216 -2.197 1.00 44.78 167 THR A C 1
ATOM 1244 O O . THR A 1 167 ? -8.272 -9.459 -1.898 1.00 44.78 167 THR A O 1
ATOM 1247 N N . VAL A 1 168 ? -9.531 -10.471 -3.459 1.00 48.59 168 VAL A N 1
ATOM 1248 C CA . VAL A 1 168 ? -9.051 -9.682 -4.598 1.00 48.59 168 VAL A CA 1
ATOM 1249 C C . VAL A 1 168 ? -10.224 -9.419 -5.538 1.00 48.59 168 VAL A C 1
ATOM 1251 O O . VAL A 1 168 ? -10.763 -10.364 -6.112 1.00 48.59 168 VAL A O 1
ATOM 1254 N N . TRP A 1 169 ? -10.623 -8.154 -5.700 1.00 48.69 169 TRP A N 1
ATOM 1255 C CA . TRP A 1 169 ? -11.722 -7.779 -6.600 1.00 48.69 169 TRP A CA 1
ATOM 1256 C C . TRP A 1 169 ? -11.260 -6.821 -7.704 1.00 48.69 169 TRP A C 1
ATOM 1258 O O . TRP A 1 169 ? -10.445 -5.924 -7.487 1.00 48.69 169 TRP A O 1
ATOM 1268 N N . TRP A 1 170 ? -11.818 -7.029 -8.896 1.00 46.50 170 TRP A N 1
ATOM 1269 C CA . TRP A 1 170 ? -11.536 -6.293 -10.127 1.00 46.50 170 TRP A CA 1
ATOM 1270 C C . TRP A 1 170 ? -12.675 -5.323 -10.445 1.00 46.50 170 TRP A C 1
ATOM 1272 O O . TRP A 1 170 ? -13.827 -5.750 -10.504 1.00 46.50 170 TRP A O 1
ATOM 1282 N N . PHE A 1 171 ? -12.361 -4.051 -10.720 1.00 36.25 171 PHE A N 1
ATOM 1283 C CA . PHE A 1 171 ? -13.340 -3.069 -11.207 1.00 36.25 171 PHE A CA 1
ATOM 1284 C C . PHE A 1 171 ? -12.967 -2.536 -12.605 1.00 36.25 171 PHE A C 1
ATOM 1286 O O . PHE A 1 171 ? -11.801 -2.204 -12.839 1.00 36.25 171 PHE A O 1
ATOM 1293 N N . PRO A 1 172 ? -13.931 -2.446 -13.544 1.00 35.66 172 PRO A N 1
ATOM 1294 C CA . PRO A 1 172 ? -13.698 -1.911 -14.879 1.00 35.66 172 PRO A CA 1
ATOM 1295 C C . PRO A 1 172 ? -13.768 -0.379 -14.857 1.00 35.66 172 PRO A C 1
ATOM 1297 O O . PRO A 1 172 ? -14.857 0.187 -14.862 1.00 35.66 172 PRO A O 1
ATOM 1300 N N . TRP A 1 173 ? -12.612 0.281 -14.860 1.00 44.00 173 TRP A N 1
ATOM 1301 C CA . TRP A 1 173 ? -12.485 1.706 -15.172 1.00 44.00 173 TRP A CA 1
ATOM 1302 C C . TRP A 1 173 ? -11.281 1.921 -16.083 1.00 44.00 173 TRP A C 1
ATOM 1304 O O . TRP A 1 173 ? -10.227 1.291 -15.820 1.00 44.00 173 TRP A O 1
#